Protein AF-A0A453EAQ2-F1 (afdb_monomer)

Solvent-accessible surface area (backbone atoms only — not comparable to full-atom values): 4381 Å² total; per-residue (Å²): 110,69,72,56,35,57,49,50,22,52,49,30,39,53,50,14,62,45,30,46,74,72,63,39,31,67,61,14,28,52,28,24,48,63,15,38,79,47,48,82,47,38,69,44,30,45,52,28,14,54,25,27,49,75,68,70,35,22,67,64,6,31,52,23,14,50,53,13,27,73,70,36,73,86,41,67,72,27,59,53,42,34,52,55,18,59,62,67,71,114

pLDDT: mean 92.03, std 7.53, range [60.84, 98.44]

Nearest PDB structures (foldseek):
  7bev-assembly1_A  TM=9.632E-01  e=3.525E-03  Homo sapiens
  2gw1-assembly1_B  TM=9.480E-01  e=5.389E-03  Saccharomyces cerevisiae
  3uq3-assembly1_A  TM=9.581E-01  e=5.006E-02  Saccharomyces cerevisiae S288C
  2pl2-assembly1_B  TM=9.195E-01  e=2.332E-01  Thermus thermophilus HB27
  7xn7-assembly1_q  TM=9.140E-01  e=1.208E+00  Komagataella phaffii

Mea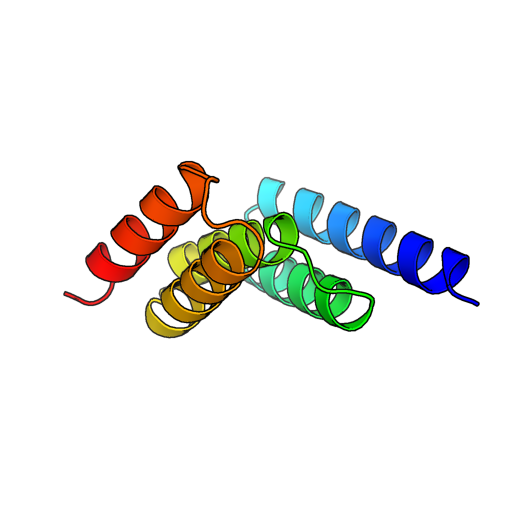n predicted aligned error: 3.58 Å

Sequence (90 aa):
EQRHRERRQRLLKSQADTAFKLKEYKMASECYGLAIDHGESATLYANRSVCKLLLGDGEGSLSDALRCRMLRPDWAKACYRQAAAHMLLK

Secondary structure (DSSP, 8-state):
-HHHHHHHHHHHHHHHHHHHHTT-HHHHHHHHHHHHTT---HHHHHHHHHHHHTTT-HHHHHHHHHHHHHH-TT-HHHHHHHHHHHHH--

Foldseek 3Di:
DLVVLVVQLVVLQVQLVVCVVVVVLVSSLVSLVVSCVSHDDLVSLLSNLVSCLSVLNLPSSLVSLVSSCVRPVPPVSSVVSNVSSVVSVD

Organism: Aegilops tauschii subsp. strangulata (NCBI:txid200361)

Structure (mmCIF, N/CA/C/O backbone):
data_AF-A0A453EAQ2-F1
#
_entry.id   AF-A0A453EAQ2-F1
#
loop_
_atom_site.group_PDB
_atom_site.id
_atom_site.type_symbol
_atom_site.label_atom_id
_atom_site.label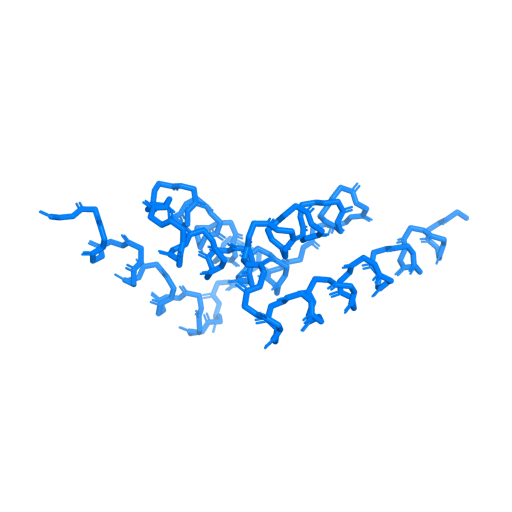_alt_id
_atom_site.label_comp_id
_atom_site.label_asym_id
_atom_site.label_entity_id
_atom_site.label_seq_id
_atom_site.pdbx_PDB_ins_code
_atom_site.Cartn_x
_atom_site.Cartn_y
_atom_site.Cartn_z
_atom_site.occupancy
_atom_site.B_iso_or_equiv
_atom_site.auth_seq_id
_atom_site.auth_comp_id
_atom_site.auth_asym_id
_atom_site.auth_atom_id
_atom_site.pdbx_PDB_model_num
ATOM 1 N N . GLU A 1 1 ? 18.484 6.675 -16.639 1.00 73.19 1 GLU A N 1
ATOM 2 C CA . GLU A 1 1 ? 17.065 6.929 -16.286 1.00 73.19 1 GLU A CA 1
ATOM 3 C C . GLU A 1 1 ? 16.508 5.931 -15.271 1.00 73.19 1 GLU A C 1
ATOM 5 O O . GLU A 1 1 ? 16.234 6.356 -14.157 1.00 73.19 1 GLU A O 1
ATOM 10 N N . GLN A 1 2 ? 16.416 4.628 -15.582 1.00 80.38 2 GLN A N 1
ATOM 11 C CA . GLN A 1 2 ? 15.852 3.578 -14.703 1.00 80.38 2 GLN A CA 1
ATOM 12 C C . GLN A 1 2 ? 16.216 3.714 -13.204 1.00 80.38 2 GLN A C 1
ATOM 14 O O . GLN A 1 2 ? 15.330 3.840 -12.359 1.00 80.38 2 GLN A O 1
ATOM 19 N N . ARG A 1 3 ? 17.515 3.831 -12.879 1.00 86.62 3 ARG A N 1
ATOM 20 C CA . ARG A 1 3 ? 18.023 3.986 -11.496 1.00 86.62 3 ARG A CA 1
ATOM 21 C C . ARG A 1 3 ? 17.423 5.179 -10.727 1.00 86.62 3 ARG A C 1
ATOM 23 O O . ARG A 1 3 ? 17.367 5.152 -9.499 1.00 86.62 3 ARG A O 1
ATOM 30 N N . HIS A 1 4 ? 16.971 6.232 -11.416 1.00 89.44 4 HIS A N 1
ATOM 31 C CA . HIS A 1 4 ? 16.306 7.383 -10.791 1.00 89.44 4 HIS A CA 1
ATOM 32 C C . HIS A 1 4 ? 14.852 7.061 -10.427 1.00 89.44 4 HIS A C 1
ATOM 34 O O . HIS A 1 4 ? 14.423 7.433 -9.335 1.00 89.44 4 HIS A O 1
ATOM 40 N N . ARG A 1 5 ? 14.123 6.313 -11.275 1.00 89.44 5 ARG A N 1
ATOM 41 C CA . ARG A 1 5 ? 12.776 5.805 -10.952 1.00 89.44 5 ARG A CA 1
ATOM 42 C C . ARG A 1 5 ? 12.836 4.867 -9.744 1.00 89.44 5 ARG A C 1
ATOM 44 O O . ARG A 1 5 ? 12.142 5.099 -8.762 1.00 89.44 5 ARG A O 1
ATOM 51 N N . GLU A 1 6 ? 13.770 3.915 -9.738 1.00 91.94 6 GLU A N 1
ATOM 52 C CA . GLU A 1 6 ? 14.019 3.001 -8.607 1.00 91.94 6 GLU A CA 1
ATOM 53 C C . GLU A 1 6 ? 14.421 3.722 -7.307 1.00 91.94 6 GLU A C 1
ATOM 55 O O . GLU A 1 6 ? 14.074 3.286 -6.206 1.00 91.94 6 GLU A O 1
ATOM 60 N N . ARG A 1 7 ? 15.192 4.817 -7.397 1.00 95.06 7 ARG A N 1
ATOM 61 C CA . ARG A 1 7 ? 15.543 5.644 -6.230 1.00 95.06 7 ARG A CA 1
ATOM 62 C C . ARG A 1 7 ? 14.322 6.412 -5.721 1.00 95.06 7 ARG A C 1
ATOM 64 O O . ARG A 1 7 ? 14.102 6.448 -4.513 1.00 95.06 7 ARG A O 1
ATOM 71 N N . ARG A 1 8 ? 13.512 6.983 -6.617 1.00 95.50 8 ARG A N 1
ATOM 72 C CA . ARG A 1 8 ? 12.291 7.728 -6.274 1.00 95.50 8 ARG A CA 1
ATOM 73 C C . ARG A 1 8 ? 11.219 6.815 -5.668 1.00 95.50 8 ARG A C 1
ATOM 75 O O . ARG A 1 8 ? 10.699 7.147 -4.608 1.00 95.50 8 ARG A O 1
ATOM 82 N N . GLN A 1 9 ? 10.987 5.638 -6.253 1.00 96.19 9 GLN A N 1
ATOM 83 C CA . GLN A 1 9 ? 10.131 4.582 -5.701 1.00 96.19 9 GLN A CA 1
ATOM 84 C C . GLN A 1 9 ? 10.552 4.203 -4.275 1.00 96.19 9 GLN A C 1
ATOM 86 O O . GLN A 1 9 ? 9.714 4.171 -3.378 1.00 96.19 9 GLN A O 1
ATOM 91 N N . ARG A 1 10 ? 11.847 3.939 -4.036 1.00 96.25 10 ARG A N 1
ATOM 92 C CA . ARG A 1 10 ? 12.342 3.571 -2.697 1.00 96.25 10 ARG A CA 1
ATOM 93 C C . ARG A 1 10 ? 12.165 4.684 -1.663 1.00 96.25 10 ARG A C 1
ATOM 95 O O . ARG A 1 10 ? 11.848 4.378 -0.517 1.00 96.25 10 ARG A O 1
ATOM 102 N N . LEU A 1 11 ? 12.326 5.949 -2.056 1.00 97.31 11 LEU A N 1
ATOM 103 C CA . LEU A 1 11 ? 12.064 7.096 -1.179 1.00 97.31 11 LEU A CA 1
ATOM 104 C C . LEU A 1 11 ? 10.576 7.191 -0.812 1.00 97.31 11 LEU A C 1
ATOM 106 O O . LEU A 1 11 ? 10.253 7.229 0.372 1.00 97.31 11 LEU A O 1
ATOM 110 N N . LEU A 1 12 ? 9.680 7.130 -1.802 1.00 98.06 12 LEU A N 1
ATOM 111 C CA . LEU A 1 12 ? 8.227 7.185 -1.591 1.00 98.06 12 LEU A CA 1
ATOM 112 C C . LEU A 1 12 ? 7.713 5.988 -0.780 1.00 98.06 12 LEU A C 1
ATOM 114 O O . LEU A 1 12 ? 6.908 6.166 0.132 1.00 98.06 12 LEU A O 1
ATOM 118 N N . LYS A 1 13 ? 8.250 4.783 -1.022 1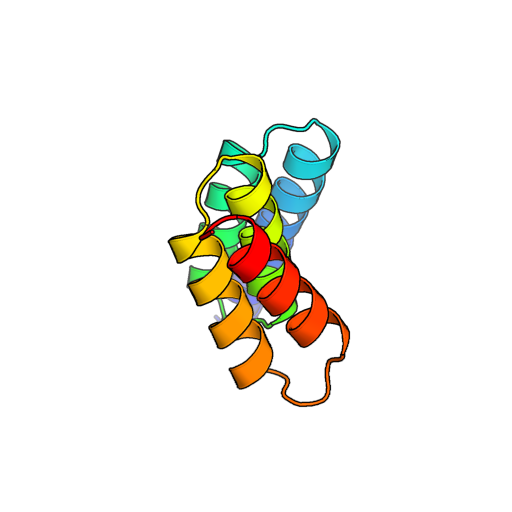.00 97.56 13 LYS A N 1
ATOM 119 C CA . LYS A 1 13 ? 7.997 3.611 -0.175 1.00 97.56 13 LYS A CA 1
ATOM 120 C C . LYS A 1 13 ? 8.421 3.872 1.274 1.00 97.56 13 LYS A C 1
ATOM 122 O O . LYS A 1 13 ? 7.646 3.578 2.170 1.00 97.56 13 LYS A O 1
ATOM 127 N N . SER A 1 14 ? 9.610 4.431 1.511 1.00 98.19 14 SER A N 1
ATOM 128 C CA . SER A 1 14 ? 10.102 4.720 2.869 1.00 98.19 14 SER A CA 1
ATOM 129 C C . SER A 1 14 ? 9.238 5.764 3.595 1.00 98.19 14 SER A C 1
ATOM 131 O O . SER A 1 14 ? 8.968 5.637 4.791 1.00 98.19 14 SER A O 1
ATOM 133 N N . GLN A 1 15 ? 8.734 6.764 2.863 1.00 98.19 15 GLN A N 1
ATOM 134 C CA . GLN A 1 15 ? 7.754 7.726 3.379 1.00 98.19 15 GLN A CA 1
ATOM 135 C C . GLN A 1 15 ? 6.432 7.025 3.734 1.00 98.19 15 GLN A C 1
ATOM 137 O O . GLN A 1 15 ? 5.933 7.201 4.843 1.00 98.19 15 GLN A O 1
ATOM 142 N N . ALA A 1 16 ? 5.929 6.139 2.869 1.00 98.00 16 ALA A N 1
ATOM 143 C CA . ALA A 1 16 ? 4.725 5.347 3.127 1.00 98.00 16 ALA A CA 1
ATOM 144 C C . ALA A 1 16 ? 4.883 4.357 4.303 1.00 98.00 16 ALA A C 1
ATOM 146 O O . ALA A 1 16 ? 3.985 4.238 5.135 1.00 98.00 16 ALA A O 1
ATOM 147 N N . ASP A 1 17 ? 6.037 3.688 4.424 1.00 98.00 17 ASP A N 1
ATOM 148 C CA . ASP A 1 17 ? 6.400 2.832 5.567 1.00 98.00 17 ASP A CA 1
ATOM 149 C C . ASP A 1 17 ? 6.448 3.636 6.884 1.00 98.00 17 ASP A C 1
ATOM 151 O O . ASP A 1 17 ? 6.266 3.065 7.960 1.00 98.00 17 ASP A O 1
ATOM 155 N N . THR A 1 18 ? 6.722 4.944 6.814 1.00 98.44 18 THR A N 1
ATOM 156 C CA . THR A 1 18 ? 6.805 5.848 7.973 1.00 98.44 18 THR A CA 1
ATOM 157 C C . THR A 1 18 ? 5.424 6.366 8.367 1.00 98.44 18 THR A C 1
ATOM 159 O O . THR A 1 18 ? 5.012 6.145 9.504 1.00 98.44 18 THR A O 1
ATOM 162 N N . ALA A 1 19 ? 4.662 6.924 7.421 1.00 98.19 19 ALA A N 1
ATOM 163 C CA . ALA A 1 19 ? 3.267 7.330 7.624 1.00 98.19 19 ALA A CA 1
ATOM 164 C C . ALA A 1 19 ? 2.410 6.169 8.172 1.00 98.19 19 ALA A C 1
ATOM 166 O O . ALA A 1 19 ? 1.626 6.340 9.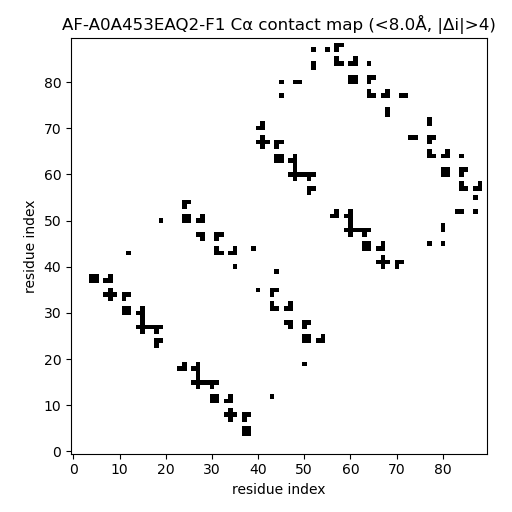104 1.00 98.19 19 ALA A O 1
ATOM 167 N N . PHE A 1 20 ? 2.629 4.940 7.685 1.00 97.75 20 PHE A N 1
ATOM 168 C CA . PHE A 1 20 ? 1.940 3.751 8.196 1.00 97.75 20 PHE A CA 1
ATOM 169 C C . PHE A 1 20 ? 2.229 3.470 9.683 1.00 97.75 20 PHE A C 1
ATOM 171 O O . PHE A 1 20 ? 1.321 3.085 10.420 1.00 97.75 20 PHE A O 1
ATOM 178 N N . LYS A 1 21 ? 3.469 3.687 10.152 1.00 97.75 21 LYS A N 1
ATOM 179 C CA . LYS A 1 21 ? 3.837 3.547 11.577 1.00 97.75 21 LYS A CA 1
ATOM 180 C C . LYS A 1 21 ? 3.214 4.644 12.442 1.00 97.75 21 LYS A C 1
ATOM 182 O O . LYS A 1 21 ? 2.838 4.367 13.576 1.00 97.75 21 LYS A O 1
ATOM 187 N N . LEU A 1 22 ? 3.067 5.851 11.892 1.00 98.06 22 LEU A N 1
ATOM 188 C CA . LEU A 1 22 ? 2.362 6.977 12.518 1.00 98.06 22 LEU A CA 1
ATOM 189 C C . LEU A 1 22 ? 0.827 6.823 12.493 1.00 98.06 22 LEU A C 1
ATOM 191 O O . LEU A 1 22 ? 0.123 7.646 13.067 1.00 98.06 22 LEU A O 1
ATOM 195 N N . LYS A 1 23 ? 0.305 5.748 11.879 1.00 97.19 23 LYS A N 1
ATOM 196 C CA . LYS A 1 23 ? -1.128 5.486 11.633 1.00 97.19 23 LYS A CA 1
ATOM 197 C C . LYS A 1 23 ? -1.803 6.477 10.673 1.00 97.19 23 LYS A C 1
ATOM 199 O O . LYS A 1 23 ? -3.026 6.512 10.569 1.00 97.19 23 LYS A O 1
ATOM 204 N N . GLU A 1 24 ? -1.019 7.225 9.903 1.00 98.00 24 GLU A N 1
ATOM 205 C CA . GLU A 1 24 ? -1.474 8.164 8.872 1.00 98.00 24 GLU A CA 1
ATOM 206 C C . GLU A 1 24 ? -1.871 7.400 7.592 1.00 98.00 24 GLU A C 1
ATOM 208 O O . GLU A 1 24 ? -1.303 7.590 6.514 1.00 98.00 24 GLU A O 1
ATOM 213 N N . TYR A 1 25 ? -2.826 6.468 7.702 1.00 97.44 25 TYR A N 1
ATOM 214 C CA . TYR A 1 25 ? -3.106 5.474 6.657 1.00 97.44 25 TYR A CA 1
ATOM 215 C C . TYR A 1 25 ? -3.494 6.088 5.304 1.00 97.44 25 TYR A C 1
ATOM 217 O O . TYR A 1 25 ? -3.172 5.510 4.267 1.00 97.44 25 TYR A O 1
ATOM 225 N N . LYS A 1 26 ? -4.107 7.281 5.295 1.00 97.75 26 LYS A N 1
ATOM 226 C CA . LYS A 1 26 ? -4.395 8.035 4.065 1.00 97.75 26 LYS A CA 1
ATOM 227 C C . LYS A 1 26 ? -3.107 8.451 3.342 1.00 97.75 26 LYS A C 1
ATOM 229 O O . LYS A 1 26 ? -2.897 8.042 2.203 1.00 97.75 26 LYS A O 1
ATOM 234 N N . MET A 1 27 ? -2.209 9.159 4.030 1.00 98.06 27 MET A N 1
ATOM 235 C CA . MET A 1 27 ? -0.910 9.577 3.483 1.00 98.06 27 MET A CA 1
ATOM 236 C C . MET A 1 27 ? -0.033 8.374 3.115 1.00 98.06 27 MET A C 1
ATOM 238 O O . MET A 1 27 ? 0.636 8.386 2.085 1.00 98.06 27 MET A O 1
ATOM 242 N N . ALA A 1 28 ? -0.084 7.290 3.897 1.00 98.31 28 ALA A N 1
ATOM 243 C CA . ALA A 1 28 ? 0.585 6.041 3.543 1.00 98.31 28 ALA A CA 1
ATOM 244 C C . ALA A 1 28 ? 0.049 5.461 2.220 1.00 98.31 28 ALA A C 1
ATOM 246 O O . ALA A 1 28 ? 0.839 5.096 1.350 1.00 98.31 28 ALA A O 1
ATOM 247 N N . SER A 1 29 ? -1.277 5.418 2.036 1.00 98.12 29 SER A N 1
ATOM 248 C CA . SER A 1 29 ? -1.921 4.937 0.805 1.00 98.12 29 SER A CA 1
ATOM 249 C C . SER A 1 29 ? -1.521 5.769 -0.422 1.00 98.12 29 SER A C 1
ATOM 251 O O . SER A 1 29 ? -1.149 5.210 -1.458 1.00 98.12 29 SER A O 1
ATOM 253 N N . GLU A 1 30 ? -1.517 7.097 -0.279 1.00 98.00 30 GLU A N 1
ATOM 254 C CA . GLU A 1 30 ? -1.103 8.057 -1.310 1.00 98.00 30 GLU A CA 1
ATOM 255 C C . GLU A 1 30 ? 0.383 7.886 -1.678 1.00 98.00 30 GLU A C 1
ATOM 257 O O . GLU A 1 30 ? 0.714 7.709 -2.853 1.00 98.00 30 GLU A O 1
ATOM 262 N N . CYS A 1 31 ? 1.287 7.821 -0.692 1.00 98.25 31 CYS A N 1
ATOM 263 C CA . CYS A 1 31 ? 2.714 7.587 -0.934 1.00 98.25 31 CYS A CA 1
ATOM 264 C C . CYS A 1 31 ? 3.009 6.200 -1.540 1.00 98.25 31 CYS A C 1
ATOM 266 O O . CYS A 1 31 ? 3.912 6.087 -2.373 1.00 98.25 31 CYS A O 1
ATOM 268 N N . TYR A 1 32 ? 2.250 5.150 -1.191 1.00 98.38 32 TYR A N 1
ATOM 269 C CA . TYR A 1 32 ? 2.347 3.858 -1.886 1.00 98.38 32 TYR A CA 1
ATOM 270 C C . TYR A 1 32 ? 1.847 3.941 -3.334 1.00 98.38 32 TYR A C 1
ATOM 272 O O . TYR A 1 32 ? 2.423 3.277 -4.194 1.00 98.38 32 TYR A O 1
ATOM 280 N N . GLY A 1 33 ? 0.828 4.758 -3.625 1.00 97.88 33 GLY A N 1
ATOM 281 C CA . GLY A 1 33 ? 0.388 5.047 -4.994 1.00 97.88 33 GLY A CA 1
ATOM 282 C C . GLY A 1 33 ? 1.499 5.673 -5.832 1.00 97.88 33 GLY A C 1
ATOM 283 O O . GLY A 1 33 ? 1.929 5.073 -6.812 1.00 97.88 33 GLY A O 1
ATOM 284 N N . LEU A 1 34 ? 2.068 6.782 -5.359 1.00 97.81 34 LEU A N 1
ATOM 285 C CA . LEU A 1 34 ? 3.184 7.463 -6.027 1.00 97.81 34 LEU A CA 1
ATOM 286 C C . LEU A 1 34 ? 4.421 6.557 -6.208 1.00 97.81 34 LEU A C 1
ATOM 288 O O . LEU A 1 34 ? 5.194 6.721 -7.151 1.00 97.81 34 LEU A O 1
ATOM 292 N N . ALA A 1 35 ? 4.639 5.587 -5.313 1.00 97.81 35 ALA A N 1
ATOM 293 C CA . ALA A 1 35 ? 5.696 4.590 -5.478 1.00 97.81 35 ALA A CA 1
ATOM 294 C C . ALA A 1 35 ? 5.392 3.579 -6.606 1.00 97.81 35 ALA A C 1
ATOM 296 O O . ALA A 1 35 ? 6.319 3.163 -7.305 1.00 97.81 35 ALA A O 1
ATOM 297 N N . ILE A 1 36 ? 4.123 3.201 -6.795 1.00 97.31 36 ILE A N 1
ATOM 298 C CA . ILE A 1 36 ? 3.661 2.300 -7.867 1.00 97.31 36 ILE A CA 1
ATOM 299 C C . ILE A 1 36 ? 3.800 2.967 -9.244 1.00 97.31 36 ILE A C 1
ATOM 301 O O . ILE A 1 36 ? 4.240 2.308 -10.185 1.00 97.31 36 ILE A O 1
ATOM 305 N N . ASP A 1 37 ? 3.555 4.276 -9.350 1.00 96.50 37 ASP A N 1
ATOM 306 C CA . ASP A 1 37 ? 3.706 5.045 -10.602 1.00 96.50 37 ASP A CA 1
ATOM 307 C C . ASP A 1 37 ? 5.156 5.055 -11.141 1.00 96.50 37 ASP A C 1
ATOM 309 O O . ASP A 1 37 ? 5.409 5.287 -12.325 1.00 96.50 37 ASP A O 1
ATOM 313 N N . HIS A 1 38 ? 6.137 4.769 -10.278 1.00 95.19 38 HIS A N 1
ATOM 314 C CA . HIS A 1 38 ? 7.544 4.601 -10.653 1.00 95.19 38 HIS A CA 1
ATOM 315 C C . HIS A 1 38 ? 7.965 3.139 -10.885 1.00 95.19 38 HIS A C 1
ATOM 317 O O . HIS A 1 38 ? 9.108 2.897 -11.282 1.00 95.19 38 HIS A O 1
ATOM 323 N N . GLY A 1 39 ? 7.062 2.182 -10.666 1.00 94.06 39 GLY A N 1
ATOM 324 C CA . GLY A 1 39 ? 7.240 0.759 -10.944 1.00 94.06 39 GLY A CA 1
ATOM 325 C C . GLY A 1 39 ? 6.314 -0.109 -10.089 1.00 94.06 39 GLY A C 1
ATOM 326 O O . GLY A 1 39 ? 6.220 0.071 -8.873 1.00 94.06 39 GLY A O 1
ATOM 327 N N . GLU A 1 40 ? 5.665 -1.096 -10.702 1.00 93.62 40 GLU A N 1
ATOM 328 C CA . GLU A 1 40 ? 4.807 -2.029 -9.973 1.00 93.62 40 GLU A CA 1
ATOM 329 C C . GLU A 1 40 ? 5.602 -2.957 -9.045 1.00 93.62 40 GLU A C 1
ATOM 331 O O . GLU A 1 40 ? 6.705 -3.410 -9.355 1.00 93.62 40 GLU A O 1
ATOM 336 N N . SER A 1 41 ? 5.019 -3.290 -7.893 1.00 94.12 41 SER A N 1
ATOM 337 C CA . SER A 1 41 ? 5.564 -4.307 -6.993 1.00 94.12 41 SER A CA 1
ATOM 338 C C . SER A 1 41 ? 4.466 -4.878 -6.109 1.00 94.12 41 SER A C 1
ATOM 340 O O . SER A 1 41 ? 3.730 -4.122 -5.471 1.00 94.12 41 SER A O 1
ATOM 342 N N . ALA A 1 42 ? 4.403 -6.208 -5.995 1.00 93.88 42 ALA A N 1
ATOM 343 C CA . ALA A 1 42 ? 3.453 -6.887 -5.114 1.00 93.88 42 ALA A CA 1
ATOM 344 C C . ALA A 1 42 ? 3.511 -6.353 -3.672 1.00 93.88 42 ALA A C 1
ATOM 346 O O . ALA A 1 42 ? 2.478 -6.222 -3.027 1.00 93.88 42 ALA A O 1
ATOM 347 N N . THR A 1 43 ? 4.695 -5.972 -3.176 1.00 94.56 43 THR A N 1
ATOM 348 C CA . THR A 1 43 ? 4.866 -5.408 -1.827 1.00 94.56 43 THR A CA 1
ATOM 349 C C . THR A 1 43 ? 4.230 -4.022 -1.672 1.00 94.56 43 THR A C 1
ATOM 351 O O . THR A 1 43 ? 3.693 -3.727 -0.607 1.00 94.56 43 THR A O 1
ATOM 354 N N . LEU A 1 44 ? 4.262 -3.179 -2.713 1.00 97.06 44 LEU A N 1
ATOM 355 C CA . LEU A 1 44 ? 3.633 -1.852 -2.682 1.00 97.06 44 LEU A CA 1
ATOM 356 C C . LEU A 1 44 ? 2.108 -1.988 -2.690 1.00 97.06 44 LEU A C 1
ATOM 358 O O . LEU A 1 44 ? 1.448 -1.454 -1.801 1.00 97.0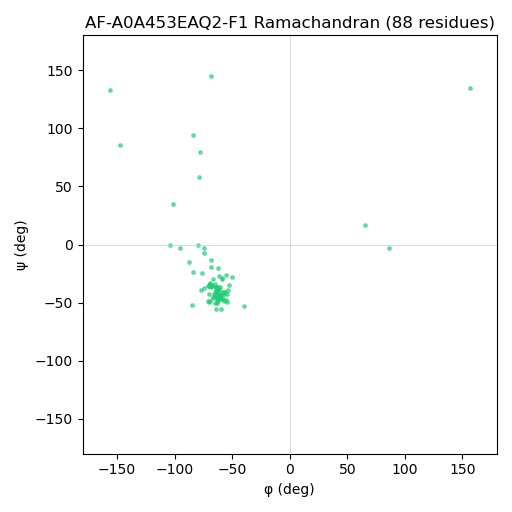6 44 LEU A O 1
ATOM 362 N N . TYR A 1 45 ? 1.568 -2.789 -3.615 1.00 97.00 45 TYR A N 1
ATOM 363 C CA . TYR A 1 45 ? 0.141 -3.118 -3.660 1.00 97.00 45 TYR A CA 1
ATOM 364 C C . TYR A 1 45 ? -0.341 -3.744 -2.346 1.00 97.00 45 TYR A C 1
ATOM 366 O O . TYR A 1 45 ? -1.303 -3.270 -1.752 1.00 97.00 45 TYR A O 1
ATOM 374 N N . ALA A 1 46 ? 0.375 -4.741 -1.819 1.00 95.12 46 ALA A N 1
ATOM 375 C CA . ALA A 1 46 ? 0.053 -5.367 -0.541 1.00 95.12 46 ALA A CA 1
ATOM 376 C C . ALA A 1 46 ? 0.000 -4.362 0.620 1.00 95.12 46 ALA A C 1
ATOM 378 O O . ALA A 1 46 ? -0.875 -4.454 1.480 1.00 95.12 46 ALA A O 1
ATOM 379 N N . ASN A 1 47 ? 0.937 -3.416 0.693 1.00 96.00 47 ASN A N 1
ATOM 380 C CA . ASN A 1 47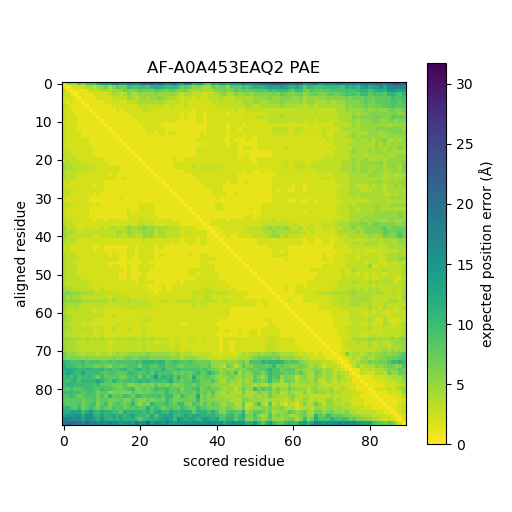 ? 0.931 -2.436 1.774 1.00 96.00 47 ASN A CA 1
ATOM 381 C C . ASN A 1 47 ? -0.162 -1.374 1.584 1.00 96.00 47 ASN A C 1
ATOM 383 O O . ASN A 1 47 ? -0.829 -1.040 2.565 1.00 96.00 47 ASN A O 1
ATOM 387 N N . ARG A 1 48 ? -0.428 -0.930 0.348 1.00 97.81 48 ARG A N 1
ATOM 388 C CA . ARG A 1 48 ? -1.554 -0.036 0.038 1.00 97.81 48 ARG A CA 1
ATOM 389 C C . ARG A 1 48 ? -2.908 -0.681 0.347 1.00 97.81 48 ARG A C 1
ATOM 391 O O . ARG A 1 48 ? -3.755 -0.016 0.936 1.00 97.81 48 ARG A O 1
ATOM 398 N N . SER A 1 49 ? -3.075 -1.981 0.084 1.00 96.69 49 SER A N 1
ATOM 399 C CA . SER A 1 49 ? -4.309 -2.709 0.414 1.00 96.69 49 SER A CA 1
ATOM 400 C C . SER A 1 49 ? -4.621 -2.658 1.914 1.00 96.69 49 SER A C 1
ATOM 402 O O . SER A 1 49 ? -5.756 -2.414 2.302 1.00 96.69 49 SER A O 1
ATOM 404 N N . VAL A 1 50 ? -3.609 -2.801 2.777 1.00 95.56 50 VAL A N 1
ATOM 405 C CA . VAL A 1 50 ? -3.797 -2.691 4.235 1.00 95.56 50 VAL A CA 1
ATOM 406 C C . VAL A 1 50 ? -4.086 -1.251 4.662 1.00 95.56 50 VAL A C 1
ATOM 408 O O . VAL A 1 50 ? -4.899 -1.054 5.558 1.00 95.56 50 VAL A O 1
ATOM 411 N N . CYS A 1 51 ? -3.495 -0.244 4.010 1.00 97.44 51 CYS A N 1
ATOM 412 C CA . CYS A 1 51 ? -3.843 1.159 4.269 1.00 97.44 51 CYS A CA 1
ATOM 413 C C . CYS A 1 51 ? -5.324 1.423 3.964 1.00 97.44 51 CYS A C 1
ATOM 415 O O . CYS A 1 51 ? -6.028 1.987 4.792 1.00 97.44 51 CYS A O 1
ATOM 417 N N . LYS A 1 52 ? -5.802 0.959 2.805 1.00 97.00 52 LYS A N 1
ATOM 418 C CA . LYS A 1 52 ? -7.199 1.074 2.369 1.00 97.00 52 LYS A CA 1
ATOM 419 C C . LYS A 1 52 ? -8.174 0.320 3.272 1.00 97.00 52 LYS A C 1
ATOM 421 O O . LYS A 1 52 ? -9.161 0.902 3.707 1.00 97.00 52 LYS A O 1
ATOM 426 N N . LEU A 1 53 ? -7.846 -0.918 3.649 1.00 94.81 53 LEU A N 1
ATOM 427 C CA . LEU A 1 53 ? -8.628 -1.708 4.608 1.00 94.81 53 LEU A CA 1
ATOM 428 C C . LEU A 1 53 ? -8.826 -0.954 5.938 1.00 94.81 53 LEU A C 1
ATOM 430 O O . LEU A 1 53 ? -9.928 -0.920 6.471 1.00 94.81 53 LEU A O 1
ATOM 434 N N . LEU A 1 54 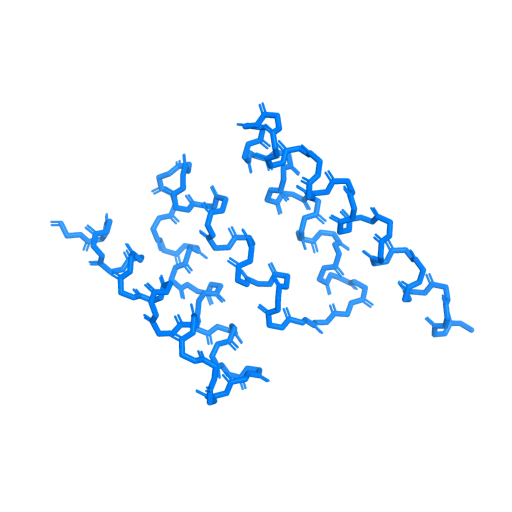? -7.770 -0.304 6.442 1.00 94.50 54 LEU A N 1
ATOM 435 C CA . LEU A 1 54 ? -7.799 0.502 7.672 1.00 94.50 54 LEU A CA 1
ATOM 436 C C . LEU A 1 54 ? -8.498 1.869 7.511 1.00 94.50 54 LEU A C 1
ATOM 438 O O . LEU A 1 54 ? -8.704 2.561 8.504 1.00 94.50 54 LEU A O 1
ATOM 442 N N . LEU A 1 55 ? -8.868 2.250 6.285 1.00 95.94 55 LEU A N 1
ATOM 443 C CA . LEU A 1 55 ? -9.662 3.439 5.951 1.00 95.94 55 LEU A CA 1
ATOM 444 C C . LEU A 1 55 ? -11.127 3.103 5.606 1.00 95.94 55 LEU A C 1
ATOM 446 O O . LEU A 1 55 ? -11.888 4.011 5.287 1.00 95.94 55 LEU A O 1
ATOM 450 N N . GLY A 1 56 ? -11.521 1.823 5.631 1.00 93.25 56 GLY A N 1
ATOM 451 C CA . GLY A 1 56 ? -12.849 1.366 5.198 1.00 93.25 56 GLY A CA 1
ATOM 452 C C . GLY A 1 56 ? -12.979 1.081 3.692 1.00 93.25 56 GLY A C 1
ATOM 453 O O . GLY A 1 56 ? -14.018 0.597 3.254 1.00 93.25 56 GLY A O 1
ATOM 454 N N . ASP A 1 57 ? -11.933 1.317 2.892 1.00 94.44 57 ASP A N 1
ATOM 455 C CA . ASP A 1 57 ? -11.911 1.050 1.446 1.00 94.44 57 ASP A CA 1
ATOM 456 C C . ASP A 1 57 ? -11.694 -0.453 1.168 1.00 94.44 57 ASP A C 1
ATOM 458 O O . ASP A 1 57 ? -10.583 -0.925 0.895 1.00 94.44 57 ASP A O 1
ATOM 462 N N . GLY A 1 58 ? -12.777 -1.227 1.287 1.00 93.00 58 GLY A N 1
ATOM 463 C CA . GLY A 1 58 ? -12.793 -2.665 1.016 1.00 93.00 58 GLY A CA 1
ATOM 464 C C . GLY A 1 58 ? -12.549 -3.009 -0.456 1.00 93.00 58 GLY A C 1
ATOM 465 O O . GLY A 1 58 ? -11.766 -3.915 -0.749 1.00 93.00 58 GLY A O 1
ATOM 466 N N . GLU A 1 59 ? -13.154 -2.271 -1.391 1.00 94.25 59 GLU A N 1
ATOM 467 C CA . GLU A 1 59 ? -13.047 -2.535 -2.835 1.00 94.25 59 GLU A CA 1
ATOM 468 C C . GLU A 1 59 ? -11.641 -2.245 -3.365 1.00 94.25 59 GLU A C 1
ATOM 470 O O . GLU A 1 59 ? -11.016 -3.085 -4.022 1.00 94.25 59 GLU A O 1
ATOM 475 N N . GLY A 1 60 ? -11.087 -1.081 -3.023 1.00 94.75 60 GLY A N 1
ATOM 476 C CA . GLY A 1 60 ? -9.728 -0.710 -3.376 1.00 94.75 60 GLY A CA 1
ATOM 477 C C . GLY A 1 60 ? -8.689 -1.584 -2.677 1.00 94.75 60 GLY A C 1
ATOM 478 O O . GLY A 1 60 ? -7.614 -1.796 -3.250 1.00 94.75 60 GLY A O 1
ATOM 479 N N . SER A 1 61 ? -8.984 -2.096 -1.475 1.00 95.62 61 SER A N 1
ATOM 480 C CA . SER A 1 61 ? -8.159 -3.103 -0.796 1.00 95.62 61 SER A CA 1
ATOM 481 C C . SER A 1 61 ? -8.182 -4.439 -1.545 1.00 95.62 61 SER A C 1
ATOM 483 O O . SER A 1 61 ? -7.123 -5.007 -1.818 1.00 95.62 61 SER A O 1
ATOM 485 N N . LEU A 1 62 ? -9.360 -4.912 -1.965 1.00 93.88 62 LEU A N 1
ATOM 486 C CA . LEU A 1 62 ? -9.498 -6.138 -2.751 1.00 93.88 62 LEU A CA 1
ATOM 487 C C . LEU A 1 62 ? -8.775 -6.026 -4.102 1.00 93.88 62 LEU A C 1
ATOM 489 O O . LEU A 1 62 ? -8.042 -6.941 -4.477 1.00 93.88 62 LEU A O 1
ATOM 493 N N . SER A 1 63 ? -8.915 -4.891 -4.790 1.00 95.75 63 SER A N 1
ATOM 494 C CA . SER A 1 63 ? -8.226 -4.590 -6.052 1.00 95.75 63 SER A CA 1
ATOM 495 C C . SER A 1 63 ? -6.696 -4.631 -5.906 1.00 95.75 63 SER A C 1
ATOM 497 O O . SER A 1 63 ? -6.006 -5.326 -6.658 1.00 95.75 63 SER A O 1
ATOM 499 N N . ASP A 1 64 ? -6.148 -3.994 -4.865 1.00 96.31 64 ASP A N 1
ATOM 500 C CA . ASP A 1 64 ? -4.709 -4.046 -4.584 1.00 96.31 64 ASP A CA 1
ATOM 501 C C . ASP A 1 64 ? -4.244 -5.456 -4.162 1.00 96.31 64 ASP A C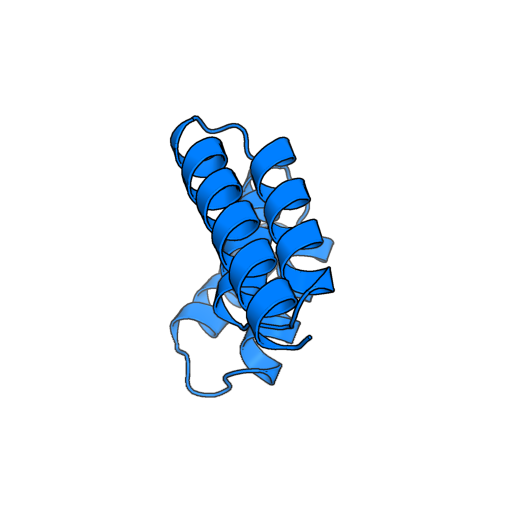 1
ATOM 503 O O . ASP A 1 64 ? -3.151 -5.891 -4.536 1.00 96.31 64 ASP A O 1
ATOM 507 N N . ALA A 1 65 ? -5.065 -6.215 -3.429 1.00 93.44 65 ALA A N 1
ATOM 508 C CA . ALA A 1 65 ? -4.758 -7.594 -3.047 1.00 93.44 65 ALA A CA 1
ATOM 509 C C . ALA A 1 65 ? -4.794 -8.566 -4.247 1.00 93.44 65 ALA A C 1
ATOM 511 O O . ALA A 1 65 ? -3.956 -9.468 -4.334 1.00 93.44 65 ALA A O 1
ATOM 512 N N . LEU A 1 66 ? -5.703 -8.351 -5.205 1.00 93.06 66 LEU A N 1
ATOM 513 C CA . LEU A 1 66 ? -5.736 -9.044 -6.497 1.00 93.06 66 LEU A CA 1
ATOM 514 C C . LEU A 1 66 ? -4.478 -8.734 -7.316 1.00 93.06 66 LEU A C 1
ATOM 516 O O . LEU A 1 66 ? -3.784 -9.663 -7.734 1.00 93.06 66 LEU A O 1
ATOM 520 N N . ARG A 1 67 ? -4.118 -7.453 -7.482 1.00 94.88 67 ARG A N 1
ATOM 521 C CA . ARG A 1 67 ? -2.918 -7.056 -8.242 1.00 94.88 67 ARG A CA 1
ATOM 522 C C . ARG A 1 67 ? -1.628 -7.577 -7.603 1.00 94.88 67 ARG A C 1
ATOM 524 O O . ARG A 1 67 ? -0.737 -8.051 -8.304 1.00 94.88 67 ARG A O 1
ATOM 531 N N . CYS A 1 68 ? -1.561 -7.588 -6.272 1.00 93.00 68 CYS A N 1
ATOM 532 C CA . CYS A 1 68 ? -0.498 -8.242 -5.511 1.00 93.00 68 CYS A CA 1
ATOM 533 C C . CYS A 1 68 ? -0.355 -9.736 -5.865 1.00 93.00 68 CYS A C 1
ATOM 535 O O . CYS A 1 68 ? 0.756 -10.188 -6.152 1.00 93.00 68 CYS A O 1
ATOM 537 N N . ARG A 1 69 ? -1.467 -1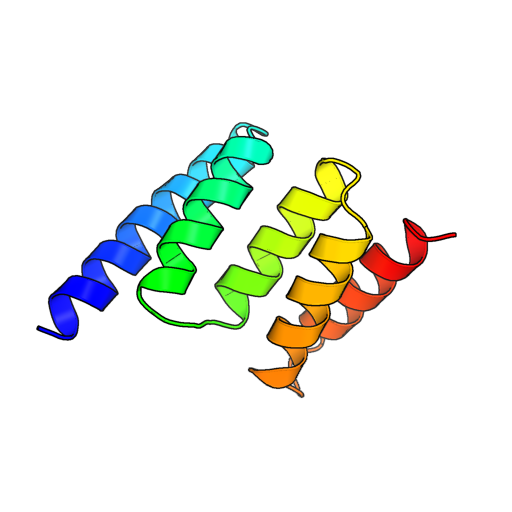0.486 -5.908 1.00 89.81 69 ARG A N 1
ATOM 538 C CA . ARG A 1 69 ? -1.472 -11.911 -6.278 1.00 89.81 69 ARG A CA 1
ATOM 539 C C . ARG A 1 69 ? -1.133 -12.147 -7.753 1.00 89.81 69 ARG A C 1
ATOM 541 O O . ARG A 1 69 ? -0.444 -13.115 -8.041 1.00 89.81 69 ARG A O 1
ATOM 548 N N . MET A 1 70 ? -1.543 -11.268 -8.672 1.00 92.25 70 MET A N 1
ATOM 549 C CA . MET A 1 70 ? -1.116 -11.345 -10.081 1.00 92.25 70 MET A CA 1
ATOM 550 C C . MET A 1 70 ? 0.406 -11.204 -10.224 1.00 92.25 70 MET A C 1
ATOM 552 O O . MET A 1 70 ? 1.023 -11.931 -10.994 1.00 92.25 70 MET A O 1
ATOM 556 N N . LEU A 1 71 ? 1.014 -10.285 -9.465 1.00 92.81 71 LEU A N 1
ATOM 557 C CA . LEU A 1 71 ? 2.458 -10.031 -9.500 1.00 92.81 71 LEU A CA 1
ATOM 558 C C . LEU A 1 71 ? 3.284 -11.098 -8.758 1.00 92.81 71 LEU A C 1
ATOM 560 O O . LEU A 1 71 ? 4.468 -11.253 -9.051 1.00 92.81 71 LEU A O 1
ATOM 564 N N . ARG A 1 72 ? 2.698 -11.807 -7.780 1.00 91.00 72 ARG A N 1
ATOM 565 C CA . ARG A 1 72 ? 3.324 -12.935 -7.063 1.00 91.00 72 ARG A CA 1
ATOM 566 C C . ARG A 1 72 ? 2.282 -13.995 -6.654 1.00 91.00 72 ARG A C 1
ATOM 568 O O . ARG A 1 72 ? 1.828 -13.963 -5.505 1.00 91.00 72 ARG A O 1
ATOM 575 N N . PRO A 1 73 ? 1.937 -14.950 -7.540 1.00 86.62 73 PRO A N 1
ATOM 576 C CA . PRO A 1 73 ? 0.923 -15.973 -7.264 1.00 86.62 73 PRO A CA 1
ATOM 577 C C . PRO A 1 73 ? 1.207 -16.806 -6.008 1.00 86.62 73 PRO A C 1
ATOM 579 O O . PRO A 1 73 ? 0.307 -17.025 -5.200 1.00 86.62 73 PRO A O 1
ATOM 582 N N . ASP A 1 74 ? 2.469 -17.185 -5.794 1.00 85.31 74 ASP A N 1
ATOM 583 C CA . ASP A 1 74 ? 2.898 -18.080 -4.705 1.00 85.31 74 ASP A CA 1
ATOM 584 C C . ASP A 1 74 ? 3.033 -17.376 -3.343 1.00 85.31 74 ASP A C 1
ATOM 586 O O . ASP A 1 74 ? 3.416 -17.980 -2.336 1.00 85.31 74 ASP A O 1
ATOM 590 N N . TRP A 1 75 ? 2.768 -16.066 -3.271 1.00 84.31 75 TRP A N 1
ATOM 591 C CA . TRP A 1 75 ? 2.955 -15.318 -2.034 1.00 84.31 75 TRP A CA 1
ATOM 592 C C . TRP A 1 75 ? 1.734 -15.454 -1.121 1.00 84.31 75 TRP A C 1
ATOM 594 O O . TRP A 1 75 ? 0.809 -14.652 -1.183 1.00 84.31 75 TRP A O 1
ATOM 604 N N . ALA A 1 76 ? 1.763 -16.417 -0.195 1.00 79.69 76 ALA A N 1
ATOM 605 C CA . ALA A 1 76 ? 0.667 -16.693 0.749 1.00 79.69 76 ALA A CA 1
ATOM 606 C C . ALA A 1 76 ? 0.124 -15.454 1.511 1.00 79.69 76 ALA A C 1
ATOM 608 O O . ALA A 1 76 ? -1.058 -15.394 1.854 1.00 79.69 76 ALA A O 1
ATOM 609 N N . LYS A 1 77 ? 0.953 -14.418 1.729 1.00 76.56 77 LYS A N 1
ATOM 610 C CA . LYS A 1 77 ? 0.525 -13.140 2.338 1.00 76.56 77 LYS A CA 1
ATOM 611 C C . LYS A 1 77 ? -0.413 -12.309 1.444 1.00 76.56 77 LYS A C 1
ATOM 613 O O . LYS A 1 77 ? -1.107 -11.441 1.970 1.00 76.56 77 LYS A O 1
ATOM 618 N N . ALA A 1 78 ? -0.461 -12.560 0.135 1.00 77.94 78 ALA A N 1
ATOM 619 C CA . ALA A 1 78 ? -1.445 -11.982 -0.779 1.00 77.94 78 ALA A CA 1
ATOM 620 C C . ALA A 1 78 ? -2.838 -12.582 -0.529 1.00 77.94 78 ALA A C 1
ATOM 622 O O . ALA A 1 78 ? -3.788 -11.833 -0.314 1.00 77.94 78 ALA A O 1
ATOM 623 N N . CYS A 1 79 ? -2.944 -13.913 -0.436 1.00 76.06 79 CYS A N 1
ATOM 624 C CA . CYS A 1 79 ? -4.201 -14.614 -0.144 1.00 76.06 79 CYS A CA 1
ATOM 625 C C . CYS A 1 79 ? -4.829 -14.155 1.185 1.00 76.06 79 CYS A C 1
ATOM 627 O O . CYS A 1 79 ? -6.028 -13.894 1.238 1.00 76.06 79 CYS A O 1
ATOM 629 N N . TYR A 1 80 ? -4.015 -13.954 2.231 1.00 82.25 80 TYR A N 1
ATOM 630 C CA . TYR A 1 80 ? -4.477 -13.369 3.500 1.00 82.25 80 TYR A CA 1
ATOM 631 C C . TYR A 1 80 ? -5.083 -11.963 3.321 1.00 82.25 80 TYR A C 1
ATOM 633 O O . TYR A 1 80 ? -6.139 -11.666 3.874 1.00 82.25 80 TYR A O 1
ATOM 641 N N . ARG A 1 81 ? -4.450 -11.093 2.519 1.00 79.62 81 ARG A N 1
ATOM 642 C CA . ARG A 1 81 ? -4.955 -9.733 2.257 1.00 79.62 81 ARG A CA 1
ATOM 643 C C . ARG A 1 81 ? -6.231 -9.737 1.407 1.00 79.62 81 ARG A C 1
ATOM 645 O O . ARG A 1 81 ? -7.098 -8.906 1.654 1.00 79.62 81 ARG A O 1
ATOM 652 N N . GLN A 1 82 ? -6.387 -10.690 0.482 1.00 81.06 82 GLN A N 1
ATOM 653 C CA . GLN A 1 82 ? -7.656 -10.899 -0.231 1.00 81.06 82 GLN A CA 1
ATOM 654 C C . GLN A 1 82 ? -8.774 -11.318 0.734 1.00 81.06 82 GLN A C 1
ATOM 656 O O . GLN A 1 82 ? -9.856 -10.740 0.699 1.00 81.06 82 GLN A O 1
ATOM 661 N N . ALA A 1 83 ? -8.509 -12.279 1.627 1.00 80.50 83 ALA A N 1
ATOM 662 C CA . ALA A 1 83 ? -9.481 -12.726 2.625 1.00 80.50 83 ALA A CA 1
ATOM 663 C C . ALA A 1 83 ? -9.905 -11.586 3.568 1.00 80.50 83 ALA A C 1
ATOM 665 O O . ALA A 1 83 ? -11.096 -11.408 3.804 1.00 80.50 83 ALA A O 1
ATOM 666 N N . ALA A 1 84 ? -8.954 -10.770 4.035 1.00 82.25 84 ALA A N 1
ATOM 667 C CA . ALA A 1 84 ? -9.239 -9.603 4.869 1.00 82.25 84 ALA A CA 1
ATOM 668 C C . ALA A 1 84 ? -10.093 -8.544 4.140 1.00 82.25 84 ALA A C 1
ATOM 670 O O . ALA A 1 84 ? -11.026 -8.008 4.729 1.00 82.25 84 ALA A O 1
ATOM 671 N N . ALA A 1 85 ? -9.836 -8.281 2.852 1.00 81.94 85 ALA A N 1
ATOM 672 C CA . ALA A 1 85 ? -10.673 -7.382 2.053 1.00 81.94 85 ALA A CA 1
ATOM 673 C C . ALA A 1 85 ? -12.102 -7.929 1.868 1.00 81.94 85 ALA A C 1
ATOM 675 O O . ALA A 1 85 ? -13.074 -7.204 2.064 1.00 81.94 85 ALA A O 1
ATOM 676 N N . HIS A 1 86 ? -12.245 -9.231 1.596 1.00 79.25 86 HIS A N 1
ATOM 677 C CA . HIS A 1 86 ? -13.548 -9.907 1.523 1.00 79.25 86 HIS A CA 1
ATOM 678 C C . HIS A 1 86 ? -14.288 -10.022 2.869 1.00 79.25 86 HIS A C 1
ATOM 680 O O . HIS A 1 86 ? -15.467 -10.364 2.867 1.00 79.25 86 HIS A O 1
ATOM 686 N N . MET A 1 87 ? -13.634 -9.773 4.009 1.00 81.69 87 MET A N 1
ATOM 687 C CA . MET A 1 87 ? -14.300 -9.676 5.317 1.00 81.69 87 MET A CA 1
ATOM 688 C C . MET A 1 87 ? -14.888 -8.285 5.584 1.00 81.69 87 MET A C 1
ATOM 690 O O . MET A 1 87 ? -15.811 -8.185 6.380 1.00 81.69 87 MET A O 1
ATOM 694 N N . LEU A 1 88 ? -14.377 -7.237 4.926 1.00 79.81 88 LEU A N 1
ATOM 695 C CA . LEU A 1 88 ? -14.886 -5.862 5.032 1.00 79.81 88 LEU A CA 1
ATOM 696 C C . LEU A 1 88 ? -16.020 -5.564 4.028 1.00 79.81 88 LEU A C 1
ATOM 698 O O . LEU A 1 88 ? -16.728 -4.576 4.171 1.00 79.81 88 LEU A O 1
ATOM 702 N N . LEU A 1 89 ? -16.186 -6.416 3.012 1.00 78.94 89 LEU A N 1
ATOM 703 C CA . LEU A 1 89 ? -17.209 -6.325 1.960 1.00 78.94 89 LEU A CA 1
ATOM 704 C C . LEU A 1 89 ? -18.397 -7.283 2.210 1.00 78.94 89 LEU A C 1
ATOM 706 O O . LEU A 1 89 ? -18.922 -7.875 1.264 1.00 78.94 89 LEU A O 1
ATOM 710 N N . LYS A 1 90 ? -18.765 -7.497 3.478 1.00 60.84 90 LYS A N 1
ATOM 711 C CA . LYS A 1 90 ? -19.847 -8.388 3.932 1.00 60.84 90 LYS A CA 1
ATOM 712 C C . LYS A 1 90 ? -20.705 -7.715 4.992 1.00 60.84 90 LYS A C 1
ATOM 714 O O . LYS A 1 90 ? -21.914 -8.021 4.985 1.00 60.84 90 LYS A O 1
#

InterPro domains:
  IPR011990 Tetratricopeptide-like helical domain superfamily [G3DSA:1.25.40.10] (5-90)
  IPR011990 Tetratricopeptide-like helical domain superfamily [SSF48452] (12-90)
  IPR051616 Cul2-RING E3 ligase substrate-recognition [PTHR46224] (6-90)
  IPR058209 Serine/threonine-protein kinase BSK1-like, TPR repeats [PF25575] (12-83)

Radius of gyration: 12.68 Å; Cα contacts (8 Å, |Δi|>4): 127; chains: 1; bounding box: 38×28×29 Å